Protein AF-A0A1E4Q5M7-F1 (afdb_monomer_lite)

Radius of gyration: 10.39 Å; chains: 1; bounding box: 21×25×23 Å

Structure (mmCIF, N/CA/C/O backbone):
data_AF-A0A1E4Q5M7-F1
#
_entry.id   AF-A0A1E4Q5M7-F1
#
loop_
_atom_site.group_PDB
_atom_site.id
_atom_site.type_symbol
_atom_site.label_atom_id
_atom_site.label_alt_id
_atom_site.label_comp_id
_atom_site.label_asym_id
_atom_site.label_entity_id
_atom_site.label_seq_id
_atom_site.pdbx_PDB_ins_code
_atom_site.Cartn_x
_atom_site.Cartn_y
_atom_site.Cartn_z
_atom_site.occupancy
_atom_site.B_iso_or_equiv
_atom_site.auth_seq_id
_atom_site.auth_comp_id
_atom_site.auth_asym_id
_atom_site.auth_atom_id
_atom_site.pdbx_PDB_model_num
ATOM 1 N N . MET A 1 1 ? 14.638 8.754 -6.228 1.00 60.19 1 MET A N 1
ATOM 2 C CA . MET A 1 1 ? 13.316 8.672 -5.567 1.00 60.19 1 MET A CA 1
ATOM 3 C C . MET A 1 1 ? 13.090 7.224 -5.167 1.00 60.19 1 MET A C 1
ATOM 5 O O . MET A 1 1 ? 13.225 6.361 -6.025 1.00 60.19 1 MET A O 1
ATOM 9 N N . SER A 1 2 ? 12.855 6.937 -3.887 1.00 87.50 2 SER A N 1
ATOM 10 C CA . SER A 1 2 ? 12.553 5.578 -3.414 1.00 87.50 2 SER A CA 1
ATOM 11 C C . SER A 1 2 ? 11.085 5.233 -3.689 1.00 87.50 2 SER A C 1
A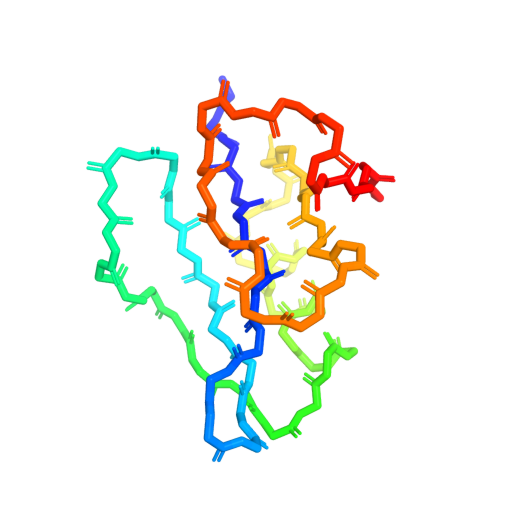TOM 13 O O . SER A 1 2 ? 10.227 6.111 -3.663 1.00 87.50 2 SER A O 1
ATOM 15 N N . SER A 1 3 ? 10.791 3.968 -3.994 1.00 95.56 3 SER A N 1
ATOM 16 C CA . SER A 1 3 ? 9.408 3.484 -4.121 1.00 95.56 3 SER A CA 1
ATOM 17 C C . SER A 1 3 ? 8.965 2.837 -2.812 1.00 95.56 3 SER A C 1
ATOM 19 O O . SER A 1 3 ? 9.758 2.132 -2.180 1.00 95.56 3 SER A O 1
ATOM 21 N N . LEU A 1 4 ? 7.713 3.070 -2.427 1.00 97.56 4 LEU A N 1
ATOM 22 C CA . LEU A 1 4 ? 7.060 2.430 -1.292 1.00 97.56 4 LEU A CA 1
ATOM 23 C C . LEU A 1 4 ? 5.902 1.568 -1.776 1.00 97.56 4 LEU A C 1
ATOM 25 O O . LEU A 1 4 ? 5.147 1.945 -2.674 1.00 97.56 4 LEU A O 1
ATOM 29 N N . PHE A 1 5 ? 5.771 0.419 -1.138 1.00 97.69 5 PHE A N 1
ATOM 30 C CA . PHE A 1 5 ? 4.818 -0.620 -1.460 1.00 97.69 5 PHE A CA 1
ATOM 31 C C . PHE A 1 5 ? 3.873 -0.797 -0.280 1.00 97.69 5 PHE A C 1
ATOM 33 O O . PHE A 1 5 ? 4.309 -0.861 0.865 1.00 97.69 5 PHE A O 1
ATOM 40 N N . ILE A 1 6 ? 2.579 -0.822 -0.571 1.00 97.38 6 ILE A N 1
ATOM 41 C CA . ILE A 1 6 ? 1.510 -0.950 0.406 1.00 97.38 6 ILE A CA 1
ATOM 42 C C . ILE A 1 6 ? 0.772 -2.246 0.116 1.00 97.38 6 ILE A C 1
ATOM 44 O O . ILE A 1 6 ? 0.106 -2.375 -0.914 1.00 97.38 6 ILE A O 1
ATOM 48 N N . ASN A 1 7 ? 0.900 -3.206 1.017 1.00 95.94 7 ASN A N 1
ATOM 49 C CA . ASN A 1 7 ? 0.303 -4.533 0.938 1.00 95.94 7 ASN A CA 1
ATOM 50 C C . ASN A 1 7 ? -0.482 -4.835 2.211 1.00 95.94 7 ASN A C 1
ATOM 52 O O . ASN A 1 7 ? -0.246 -4.263 3.272 1.00 95.94 7 ASN A O 1
ATOM 56 N N . GLU A 1 8 ? -1.449 -5.732 2.073 1.00 94.44 8 GLU A N 1
ATOM 57 C CA . GLU A 1 8 ? -2.232 -6.233 3.191 1.00 94.44 8 GLU A CA 1
ATOM 58 C C . GLU A 1 8 ? -1.626 -7.544 3.699 1.00 94.44 8 GLU A C 1
ATOM 60 O O . GLU A 1 8 ? -1.238 -8.410 2.909 1.00 94.44 8 GLU A O 1
ATOM 65 N N . HIS A 1 9 ? -1.527 -7.659 5.019 1.00 88.69 9 HIS A N 1
ATOM 66 C CA . HIS A 1 9 ? -1.077 -8.841 5.729 1.00 88.69 9 HIS A CA 1
ATOM 67 C C . HIS A 1 9 ? -1.870 -8.984 7.035 1.00 88.69 9 HIS A C 1
ATOM 69 O O . HIS A 1 9 ? -1.798 -8.124 7.918 1.00 88.69 9 HIS A O 1
ATOM 75 N N . ASN A 1 10 ? -2.610 -10.087 7.174 1.00 88.88 10 ASN A N 1
ATOM 76 C CA . ASN A 1 10 ? -3.388 -10.435 8.370 1.00 88.88 10 ASN A CA 1
ATOM 77 C C . ASN A 1 10 ? -4.334 -9.318 8.861 1.00 88.88 10 ASN A C 1
ATOM 79 O O . ASN A 1 10 ? -4.407 -9.018 10.053 1.00 88.88 10 ASN A O 1
ATOM 83 N N . GLY A 1 11 ? -5.050 -8.678 7.941 1.00 91.88 11 GLY A N 1
ATOM 84 C CA . GLY A 1 11 ? -6.003 -7.602 8.208 1.00 91.88 11 GLY A CA 1
ATOM 85 C C . GLY A 1 11 ? -5.365 -6.234 8.456 1.00 91.88 11 GLY A C 1
ATOM 86 O O . GLY A 1 11 ? -6.066 -5.304 8.853 1.00 91.88 11 GLY A O 1
ATOM 87 N N . ARG A 1 12 ? -4.052 -6.088 8.247 1.00 95.94 12 ARG A N 1
ATOM 88 C CA . ARG A 1 12 ? -3.313 -4.829 8.419 1.00 95.94 12 ARG A CA 1
ATOM 89 C C . ARG A 1 12 ? -2.592 -4.446 7.139 1.00 95.94 12 ARG A C 1
ATOM 91 O O . ARG A 1 12 ? -2.272 -5.303 6.329 1.00 95.94 12 ARG A O 1
ATOM 98 N N . TYR A 1 13 ? -2.310 -3.161 6.978 1.00 97.12 13 TYR A N 1
ATOM 99 C CA . TYR A 1 13 ? -1.616 -2.629 5.811 1.00 97.12 13 TYR A CA 1
ATOM 100 C C . TYR A 1 13 ? -0.217 -2.183 6.200 1.00 97.12 13 TYR A C 1
ATOM 102 O O . TYR A 1 13 ? -0.065 -1.331 7.077 1.00 97.12 13 TYR A O 1
ATOM 110 N N . THR A 1 14 ? 0.795 -2.749 5.559 1.00 97.44 14 THR A N 1
ATOM 111 C CA . THR A 1 14 ? 2.194 -2.383 5.763 1.00 97.44 14 THR A CA 1
ATOM 112 C C . THR A 1 14 ? 2.645 -1.385 4.706 1.00 97.44 14 THR A C 1
ATOM 114 O O . THR A 1 14 ? 2.125 -1.362 3.596 1.00 97.44 14 THR A O 1
ATOM 117 N N . VAL A 1 15 ? 3.591 -0.519 5.067 1.00 97.56 15 VAL A N 1
ATOM 118 C CA . VAL A 1 15 ? 4.320 0.341 4.128 1.00 97.56 15 VAL A CA 1
ATOM 119 C C . VAL A 1 15 ? 5.759 -0.143 4.099 1.00 97.56 15 VAL A C 1
ATOM 121 O O . VAL A 1 15 ? 6.464 -0.048 5.102 1.00 97.56 15 VAL A O 1
ATOM 124 N N . GLU A 1 16 ? 6.195 -0.664 2.962 1.00 97.19 16 GLU A N 1
ATOM 125 C CA . GLU A 1 16 ? 7.473 -1.355 2.810 1.00 97.19 16 GLU A CA 1
ATOM 126 C C . GLU A 1 16 ? 8.324 -0.713 1.699 1.00 97.19 16 GLU A C 1
ATOM 128 O O . GLU A 1 16 ? 7.795 -0.331 0.650 1.00 97.19 16 GLU A O 1
ATOM 133 N N . PRO A 1 17 ? 9.652 -0.595 1.865 1.00 96.19 17 PRO A N 1
ATOM 134 C CA . PRO A 1 17 ? 10.549 -0.179 0.791 1.00 96.19 17 PRO A CA 1
ATOM 135 C C . PRO A 1 17 ? 10.688 -1.242 -0.311 1.00 96.19 17 PRO A C 1
ATOM 137 O O . PRO A 1 17 ? 10.450 -2.430 -0.109 1.00 96.19 17 PRO A O 1
ATOM 140 N N . ALA A 1 18 ? 11.177 -0.824 -1.482 1.00 93.12 18 ALA A N 1
ATOM 141 C CA . ALA A 1 18 ? 11.354 -1.693 -2.653 1.00 93.12 18 ALA A CA 1
ATOM 142 C C . ALA A 1 18 ? 12.254 -2.931 -2.439 1.00 93.12 18 ALA A C 1
ATOM 144 O O . ALA A 1 18 ? 12.102 -3.927 -3.145 1.00 93.12 18 ALA A O 1
ATOM 145 N N . HIS A 1 19 ? 13.205 -2.867 -1.504 1.00 90.88 19 HIS A N 1
ATOM 146 C CA . HIS A 1 19 ? 14.273 -3.866 -1.350 1.00 90.88 19 HIS A CA 1
ATOM 147 C C . HIS A 1 19 ? 14.251 -4.604 -0.005 1.00 90.88 19 HIS A C 1
ATOM 149 O O . HIS A 1 19 ? 15.215 -5.285 0.330 1.00 90.88 19 HIS A O 1
ATOM 155 N N . THR A 1 20 ? 13.182 -4.464 0.779 1.00 91.25 20 THR A N 1
ATOM 156 C CA . THR A 1 20 ? 13.015 -5.176 2.052 1.00 91.25 20 THR A CA 1
ATOM 157 C C . THR A 1 20 ? 11.539 -5.375 2.354 1.00 91.25 20 THR A C 1
ATOM 159 O O . THR A 1 20 ? 10.725 -4.519 2.017 1.00 91.25 20 THR A O 1
ATOM 162 N N . ASP A 1 21 ? 11.202 -6.487 2.998 1.00 89.00 21 ASP A N 1
ATOM 163 C CA . ASP A 1 21 ? 9.853 -6.773 3.506 1.00 89.00 21 ASP A CA 1
ATOM 164 C C . ASP A 1 21 ? 9.665 -6.273 4.946 1.00 89.00 21 ASP A C 1
ATOM 166 O O . ASP A 1 21 ? 8.618 -6.470 5.552 1.00 89.00 21 ASP A O 1
ATOM 170 N N . ALA A 1 22 ? 10.673 -5.596 5.507 1.00 93.56 22 ALA A N 1
ATOM 171 C CA . ALA A 1 22 ? 10.547 -4.925 6.791 1.00 93.56 22 ALA A CA 1
ATOM 172 C C . ALA A 1 22 ? 9.645 -3.680 6.650 1.00 93.56 22 ALA A C 1
ATOM 174 O O . ALA A 1 22 ? 10.006 -2.746 5.920 1.00 93.56 22 ALA A O 1
ATOM 175 N N . PRO A 1 23 ? 8.493 -3.628 7.345 1.00 95.94 23 PRO A N 1
ATOM 176 C CA . PRO A 1 23 ? 7.599 -2.486 7.264 1.00 95.94 23 PRO A CA 1
ATOM 177 C C . PRO A 1 23 ? 8.192 -1.272 7.984 1.00 95.94 23 PRO A C 1
ATOM 179 O O . PRO A 1 23 ? 8.615 -1.358 9.135 1.00 95.94 23 PRO A O 1
ATOM 182 N N . LEU A 1 24 ? 8.154 -0.114 7.325 1.00 97.00 24 LEU A N 1
ATOM 183 C CA . LEU A 1 24 ? 8.394 1.187 7.957 1.00 97.00 24 LEU A CA 1
ATOM 184 C C . LEU A 1 24 ? 7.206 1.608 8.826 1.00 97.00 24 LEU A C 1
ATOM 186 O O . LEU A 1 24 ? 7.364 2.318 9.816 1.00 97.00 24 LEU A O 1
ATOM 190 N N . HIS A 1 25 ? 6.004 1.182 8.435 1.00 97.88 25 HIS A N 1
ATOM 191 C CA . HIS A 1 25 ? 4.766 1.498 9.128 1.00 97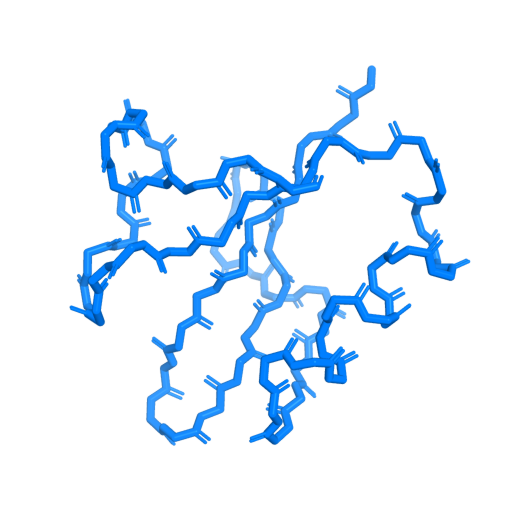.88 25 HIS A CA 1
ATOM 192 C C . HIS A 1 25 ? 3.731 0.391 8.947 1.00 97.88 25 HIS A C 1
ATOM 194 O O . HIS A 1 25 ? 3.738 -0.322 7.945 1.00 97.88 25 HIS A O 1
ATOM 200 N N . THR A 1 26 ? 2.823 0.270 9.917 1.00 98.12 26 THR A N 1
ATOM 201 C CA . THR A 1 26 ? 1.663 -0.622 9.849 1.00 98.12 26 THR A CA 1
ATOM 202 C C . THR A 1 26 ? 0.406 0.133 10.265 1.00 98.12 26 THR A C 1
ATOM 204 O O . THR A 1 26 ? 0.340 0.663 11.373 1.00 98.12 26 THR A O 1
ATOM 207 N N . ALA A 1 27 ? -0.623 0.094 9.426 1.00 98.06 27 ALA A N 1
ATOM 208 C CA . ALA A 1 27 ? -1.919 0.713 9.668 1.00 98.06 27 ALA A CA 1
ATOM 209 C C . ALA A 1 27 ? -3.057 -0.321 9.661 1.00 98.06 27 ALA A C 1
ATOM 211 O O . ALA A 1 27 ? -2.905 -1.444 9.179 1.00 98.06 27 ALA A O 1
ATOM 212 N N . SER A 1 28 ? -4.212 0.053 10.209 1.00 97.50 28 SER A N 1
ATOM 213 C CA . SER A 1 28 ? -5.434 -0.766 10.177 1.00 97.50 28 SER A CA 1
ATOM 214 C C . SER A 1 28 ? -6.199 -0.650 8.856 1.00 97.50 28 SER A C 1
ATOM 216 O O . SER A 1 28 ? -6.968 -1.542 8.515 1.00 97.50 28 SER A O 1
ATOM 218 N N . THR A 1 29 ? -5.988 0.425 8.092 1.00 97.50 29 THR A N 1
ATOM 219 C CA . THR A 1 29 ? -6.635 0.642 6.794 1.00 97.50 29 THR A CA 1
ATOM 220 C C . THR A 1 29 ? -5.614 1.016 5.729 1.00 97.50 29 THR A C 1
ATOM 222 O O . THR A 1 29 ? -4.569 1.605 6.016 1.00 97.50 29 THR A O 1
ATOM 225 N N . GLN A 1 30 ? -5.939 0.701 4.474 1.00 97.12 30 GLN A N 1
ATOM 226 C CA . GLN A 1 30 ? -5.112 1.078 3.331 1.00 97.12 30 GLN A CA 1
ATOM 227 C C . GLN A 1 30 ? -4.967 2.596 3.232 1.00 97.12 30 GLN A C 1
ATOM 229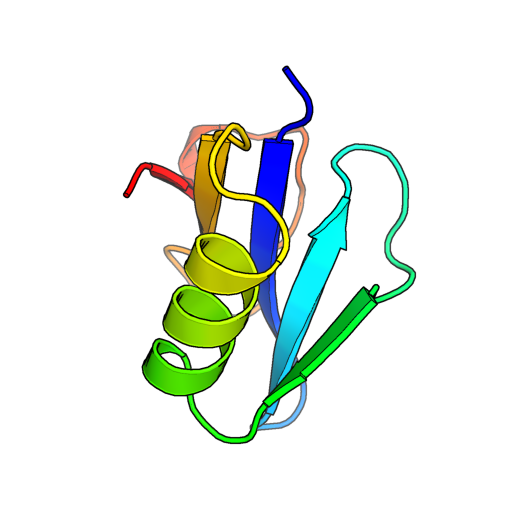 O O . GLN A 1 30 ? -3.883 3.099 2.961 1.00 97.12 30 GLN A O 1
ATOM 234 N N . GLU A 1 31 ? -6.056 3.331 3.467 1.00 97.94 31 GLU A N 1
ATOM 235 C CA . GLU A 1 31 ? -6.051 4.791 3.439 1.00 97.94 31 GLU A CA 1
ATOM 236 C C . GLU A 1 31 ? -5.079 5.367 4.469 1.00 97.94 31 GLU A C 1
ATOM 238 O O . GLU A 1 31 ? -4.265 6.215 4.118 1.00 97.94 31 GLU A O 1
ATOM 243 N N . ALA A 1 32 ? -5.087 4.858 5.703 1.00 98.44 32 ALA A N 1
ATOM 244 C CA . ALA A 1 32 ? -4.160 5.308 6.733 1.00 98.44 32 ALA A CA 1
ATOM 245 C C . ALA A 1 32 ? -2.693 5.032 6.351 1.00 98.44 32 ALA A C 1
ATOM 247 O O . ALA A 1 32 ? -1.846 5.905 6.531 1.00 98.44 32 ALA A O 1
ATOM 248 N N . ALA A 1 33 ? -2.393 3.875 5.749 1.00 98.31 33 ALA A N 1
ATOM 249 C CA . ALA A 1 33 ? -1.053 3.576 5.234 1.00 98.31 33 ALA A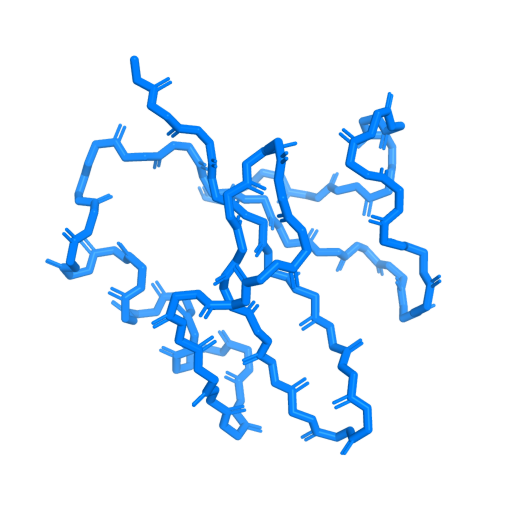 CA 1
ATOM 250 C C . ALA A 1 33 ? -0.633 4.543 4.109 1.00 98.31 33 ALA A C 1
ATOM 252 O O . ALA A 1 33 ? 0.496 5.036 4.101 1.00 98.31 33 ALA A O 1
ATOM 253 N N . ILE A 1 34 ? -1.549 4.861 3.187 1.00 98.12 34 ILE A N 1
ATOM 254 C CA . ILE A 1 34 ? -1.311 5.820 2.098 1.00 98.12 34 ILE A CA 1
ATOM 255 C C . ILE A 1 34 ? -1.054 7.220 2.657 1.00 98.12 34 ILE A C 1
ATOM 257 O O . ILE A 1 34 ? -0.096 7.872 2.245 1.00 98.12 34 ILE A O 1
ATOM 261 N N . GLN A 1 35 ? -1.894 7.688 3.581 1.00 98.25 35 GLN A N 1
ATOM 262 C CA . GLN A 1 35 ? -1.748 9.009 4.192 1.00 98.25 35 GLN A CA 1
ATOM 263 C C . GLN A 1 35 ? -0.428 9.115 4.954 1.00 98.25 35 GLN A C 1
ATOM 265 O O . GLN A 1 35 ? 0.306 10.087 4.780 1.00 98.25 35 GLN A O 1
ATOM 270 N N . TRP A 1 36 ? -0.071 8.079 5.719 1.00 98.25 36 TRP A N 1
ATOM 271 C CA . TRP A 1 36 ? 1.222 8.015 6.392 1.00 98.25 36 TRP A CA 1
ATOM 272 C C . TRP A 1 36 ? 2.384 8.100 5.392 1.00 98.25 36 TRP A C 1
ATOM 274 O O . TRP A 1 36 ? 3.302 8.895 5.591 1.00 98.25 36 TRP A O 1
ATOM 284 N N . ALA A 1 37 ? 2.330 7.346 4.289 1.00 97.94 37 ALA A N 1
ATOM 285 C CA . ALA A 1 37 ? 3.384 7.351 3.277 1.00 97.94 37 ALA A CA 1
ATOM 286 C C . ALA A 1 37 ? 3.522 8.720 2.590 1.00 97.94 37 ALA A C 1
ATOM 288 O O . ALA A 1 37 ? 4.637 9.207 2.425 1.00 97.94 37 ALA A O 1
ATOM 289 N N . LYS A 1 38 ? 2.407 9.381 2.253 1.00 97.06 38 LYS A N 1
ATOM 290 C CA . LYS A 1 38 ? 2.411 10.731 1.663 1.00 97.06 38 LYS A CA 1
ATOM 291 C C . LYS A 1 38 ? 2.973 11.785 2.618 1.00 97.06 38 LYS A C 1
ATOM 293 O O . LYS A 1 38 ? 3.730 12.645 2.181 1.00 97.06 38 LYS A O 1
ATOM 298 N N . ALA A 1 39 ? 2.629 11.707 3.904 1.00 97.88 39 ALA A N 1
ATOM 299 C CA . ALA A 1 39 ? 3.084 12.663 4.911 1.00 97.88 39 ALA A CA 1
ATOM 300 C C . ALA A 1 39 ? 4.578 12.513 5.243 1.00 97.88 39 ALA A C 1
ATOM 302 O O . ALA A 1 39 ? 5.281 13.510 5.380 1.00 97.88 39 ALA A O 1
ATOM 303 N N . ASN A 1 40 ? 5.071 11.276 5.353 1.00 97.75 40 ASN A N 1
ATOM 304 C CA . ASN A 1 40 ? 6.444 11.000 5.790 1.00 97.75 40 ASN A CA 1
ATOM 305 C C . ASN A 1 40 ? 7.434 10.864 4.624 1.00 97.75 40 ASN A C 1
ATOM 307 O O . ASN A 1 40 ? 8.631 11.086 4.795 1.00 97.75 40 ASN A O 1
ATOM 311 N N . HIS A 1 41 ? 6.949 10.518 3.428 1.00 96.44 41 HIS A N 1
ATOM 312 C CA . HIS A 1 41 ? 7.765 10.317 2.230 1.00 96.44 41 HIS A CA 1
ATOM 313 C C . HIS A 1 41 ? 7.163 11.034 1.005 1.00 96.44 41 HIS A C 1
ATOM 315 O O . HIS A 1 41 ? 6.846 10.387 0.004 1.00 96.44 41 HIS A O 1
ATOM 321 N N . PRO A 1 42 ? 7.049 12.377 1.026 1.00 93.44 42 PRO A N 1
ATOM 322 C CA . PRO A 1 42 ? 6.345 13.161 -0.001 1.00 93.44 42 PRO A CA 1
ATOM 323 C C . PRO A 1 42 ? 6.940 13.079 -1.421 1.00 93.44 42 PRO A C 1
ATOM 325 O O . PRO A 1 42 ? 6.322 13.547 -2.372 1.00 93.44 42 PRO A O 1
ATOM 328 N N . GLY A 1 43 ? 8.125 12.482 -1.590 1.00 93.31 43 GLY A N 1
ATOM 329 C CA . GLY A 1 43 ? 8.770 12.249 -2.890 1.00 93.31 43 GLY A CA 1
ATOM 330 C C . GLY A 1 43 ? 8.850 10.779 -3.315 1.00 93.31 43 GLY A C 1
ATOM 331 O O . GLY A 1 43 ? 9.532 10.471 -4.296 1.00 93.31 43 GLY A O 1
ATOM 332 N N . ALA A 1 44 ? 8.234 9.862 -2.565 1.00 95.31 44 ALA A N 1
ATOM 333 C CA . ALA A 1 44 ? 8.251 8.443 -2.895 1.00 95.31 44 ALA A CA 1
ATOM 334 C C . ALA A 1 44 ? 7.161 8.085 -3.912 1.00 95.31 44 ALA A C 1
ATOM 336 O O . ALA A 1 44 ? 6.026 8.549 -3.817 1.00 95.31 44 ALA A O 1
ATOM 337 N N . ALA A 1 45 ? 7.489 7.209 -4.863 1.00 96.19 45 ALA A N 1
ATOM 338 C CA . ALA A 1 45 ? 6.472 6.597 -5.713 1.00 96.19 45 ALA A CA 1
ATOM 339 C C . ALA A 1 45 ? 5.701 5.556 -4.892 1.00 96.19 45 ALA A C 1
ATOM 341 O O . ALA A 1 45 ? 6.318 4.672 -4.297 1.00 96.19 45 ALA A O 1
ATOM 342 N N . LEU A 1 46 ? 4.373 5.661 -4.845 1.00 97.19 46 LEU A N 1
ATOM 343 C CA . LEU A 1 46 ? 3.538 4.773 -4.042 1.00 97.19 46 LEU A CA 1
ATOM 344 C C . LEU A 1 46 ? 2.886 3.697 -4.909 1.00 97.19 46 LEU A C 1
ATOM 346 O O . LEU A 1 46 ? 2.321 3.973 -5.968 1.00 97.19 46 LEU A O 1
ATOM 350 N N . HIS A 1 47 ? 2.951 2.464 -4.424 1.00 97.75 47 HIS A N 1
ATOM 351 C CA . HIS A 1 47 ? 2.451 1.274 -5.094 1.00 97.75 47 HIS A CA 1
ATOM 352 C C . HIS A 1 47 ? 1.552 0.505 -4.136 1.00 97.75 47 HIS A C 1
ATOM 354 O O . HIS A 1 47 ? 2.010 0.033 -3.106 1.00 97.75 47 HIS A O 1
ATOM 360 N N . VAL A 1 48 ? 0.276 0.349 -4.464 1.00 97.06 48 VAL A N 1
ATOM 361 C CA . VAL A 1 48 ? -0.669 -0.446 -3.667 1.00 97.06 48 VAL A CA 1
ATOM 362 C C . VAL A 1 48 ? -0.867 -1.803 -4.327 1.00 97.06 48 VAL A C 1
ATOM 364 O O . VAL A 1 48 ? -1.039 -1.864 -5.545 1.00 97.06 48 VAL A O 1
ATOM 367 N N . ALA A 1 49 ? -0.854 -2.884 -3.551 1.00 96.19 49 ALA A N 1
ATOM 368 C CA . ALA A 1 49 ? -1.118 -4.226 -4.059 1.00 96.19 49 ALA A CA 1
ATOM 369 C C . ALA A 1 49 ? -2.520 -4.296 -4.694 1.00 96.19 49 ALA A C 1
ATOM 371 O O . ALA A 1 49 ? -3.507 -3.855 -4.105 1.00 96.19 49 ALA A O 1
ATOM 372 N N . ARG A 1 50 ? -2.623 -4.842 -5.910 1.00 93.00 50 ARG A N 1
ATOM 373 C CA . ARG A 1 50 ? -3.907 -5.021 -6.614 1.00 93.00 50 ARG A CA 1
ATOM 374 C C . ARG A 1 50 ? -4.721 -6.176 -6.052 1.00 93.00 50 ARG A C 1
ATOM 376 O O . ARG A 1 50 ? -5.946 -6.127 -6.060 1.00 93.00 50 ARG A O 1
ATOM 383 N N . VAL A 1 51 ? -4.033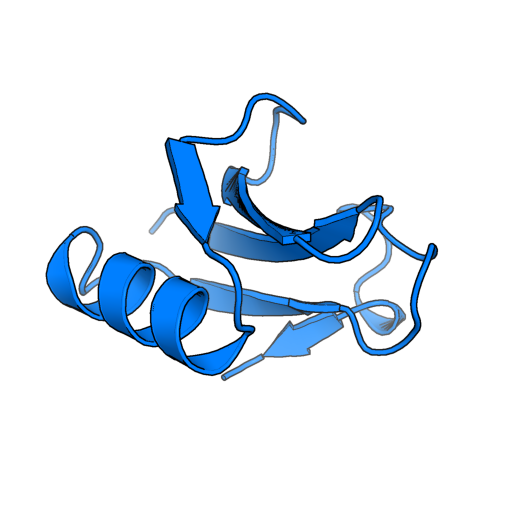 -7.223 -5.609 1.00 89.44 51 VAL A N 1
ATOM 384 C CA . VAL A 1 51 ? -4.629 -8.465 -5.122 1.00 89.44 51 VAL A CA 1
ATOM 385 C C . VAL A 1 51 ? -3.987 -8.798 -3.785 1.00 89.44 51 VAL A C 1
ATOM 387 O O . VAL A 1 51 ? -2.766 -8.701 -3.637 1.00 89.44 51 VAL A O 1
ATOM 390 N N . ARG A 1 52 ? -4.806 -9.194 -2.804 1.00 82.44 52 ARG A N 1
ATOM 391 C CA . ARG A 1 52 ? -4.300 -9.663 -1.507 1.00 82.44 52 ARG A CA 1
ATOM 392 C C . ARG A 1 52 ? -3.372 -10.857 -1.726 1.00 82.44 52 ARG A C 1
ATOM 394 O O . ARG A 1 52 ? -3.612 -11.672 -2.614 1.00 82.44 52 ARG A O 1
ATOM 401 N N . HIS A 1 53 ? -2.316 -10.942 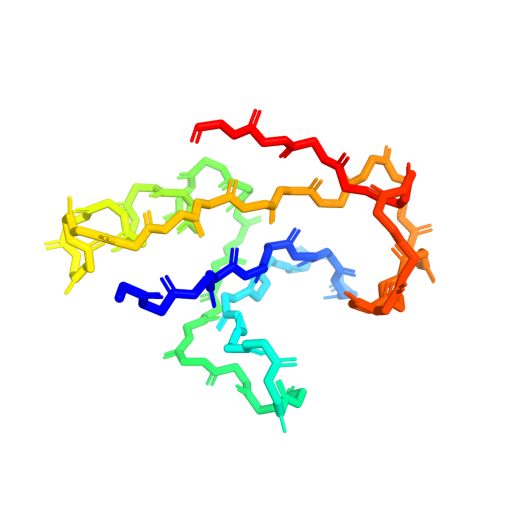-0.926 1.00 81.50 53 HIS A N 1
ATOM 402 C CA . HIS A 1 53 ? -1.294 -11.996 -0.987 1.00 81.50 53 HIS A CA 1
ATOM 403 C C . HIS A 1 53 ? -0.390 -12.005 -2.240 1.00 81.50 53 HIS A C 1
ATOM 405 O O . HIS A 1 53 ? 0.574 -12.764 -2.269 1.00 81.50 53 HIS A O 1
ATOM 411 N N . LEU A 1 54 ? -0.615 -11.146 -3.246 1.00 88.75 54 LEU A N 1
ATOM 412 C CA . LEU A 1 54 ? 0.335 -10.931 -4.346 1.00 88.75 54 LEU A CA 1
ATOM 413 C C . LEU A 1 54 ? 1.231 -9.723 -4.036 1.00 88.75 54 LEU A C 1
ATOM 415 O O . LEU A 1 54 ? 0.978 -8.612 -4.493 1.00 88.75 54 LEU A O 1
ATOM 419 N N . ASN A 1 55 ? 2.289 -9.939 -3.251 1.00 88.38 55 ASN A N 1
ATOM 420 C CA . ASN A 1 55 ? 3.195 -8.886 -2.761 1.00 88.38 55 ASN A CA 1
ATOM 421 C C . ASN A 1 55 ? 4.620 -8.960 -3.346 1.00 88.38 55 ASN A C 1
ATOM 423 O O . ASN A 1 55 ? 5.542 -8.336 -2.824 1.00 88.38 55 ASN A O 1
ATOM 427 N N . ASN A 1 56 ? 4.831 -9.695 -4.443 1.00 92.12 56 ASN A N 1
ATOM 428 C CA . ASN A 1 56 ? 6.131 -9.695 -5.113 1.00 92.12 56 ASN A CA 1
ATOM 429 C C . ASN A 1 56 ? 6.416 -8.322 -5.758 1.00 92.12 56 ASN A C 1
ATOM 431 O O . ASN A 1 56 ? 5.890 -7.995 -6.824 1.00 92.12 56 ASN A O 1
ATOM 435 N N . LYS A 1 57 ? 7.290 -7.530 -5.125 1.00 93.12 57 LYS A N 1
ATOM 436 C CA . LYS A 1 57 ? 7.706 -6.177 -5.556 1.00 93.12 57 LYS A CA 1
ATOM 437 C C . LYS A 1 57 ? 8.419 -6.147 -6.913 1.00 93.12 57 LYS A C 1
ATOM 439 O O . LYS A 1 57 ? 8.550 -5.084 -7.510 1.00 93.12 57 LYS A O 1
ATOM 444 N N . ARG A 1 58 ? 8.865 -7.304 -7.421 1.00 92.25 58 ARG A N 1
ATOM 445 C CA . ARG A 1 58 ? 9.526 -7.436 -8.731 1.00 92.25 58 ARG A CA 1
ATOM 446 C C . ARG A 1 58 ? 8.552 -7.596 -9.897 1.00 92.25 58 ARG A C 1
ATOM 448 O O . ARG A 1 58 ? 8.998 -7.543 -11.036 1.00 92.25 58 ARG A O 1
ATOM 455 N N . ILE A 1 59 ? 7.261 -7.810 -9.632 1.00 94.44 59 ILE A N 1
ATOM 456 C CA . ILE A 1 59 ? 6.233 -8.011 -10.662 1.00 94.44 59 ILE A CA 1
ATOM 457 C C . ILE A 1 59 ? 5.351 -6.757 -10.710 1.00 94.44 59 ILE A C 1
ATOM 459 O O . ILE A 1 59 ? 4.477 -6.614 -9.856 1.00 94.44 59 ILE A O 1
ATOM 463 N N . PRO A 1 60 ? 5.549 -5.835 -11.673 1.00 93.19 60 PRO A N 1
ATOM 464 C CA . PRO A 1 60 ? 4.822 -4.563 -11.722 1.00 93.19 60 PRO A CA 1
ATOM 465 C C . PRO A 1 60 ? 3.296 -4.714 -11.748 1.00 93.19 60 PRO A C 1
ATOM 467 O O . PRO A 1 60 ? 2.593 -3.915 -11.134 1.00 93.19 60 PRO A O 1
ATOM 470 N N . ASP A 1 61 ? 2.788 -5.769 -12.388 1.00 94.69 61 ASP A N 1
ATOM 471 C CA . ASP A 1 61 ? 1.351 -6.040 -12.515 1.00 94.69 61 ASP A CA 1
ATOM 472 C C . ASP A 1 61 ? 0.662 -6.355 -11.187 1.00 94.69 61 ASP A C 1
ATOM 474 O O . ASP A 1 61 ? -0.553 -6.191 -11.070 1.00 94.69 61 ASP A O 1
ATOM 478 N N . HIS A 1 62 ? 1.416 -6.737 -10.153 1.00 95.06 62 HIS A N 1
ATOM 479 C CA . HIS A 1 62 ? 0.867 -6.905 -8.808 1.00 95.06 62 HIS A CA 1
ATOM 480 C C . HIS A 1 62 ? 0.487 -5.570 -8.162 1.00 95.06 62 HIS A C 1
ATOM 482 O O . HIS A 1 62 ? -0.209 -5.554 -7.147 1.00 95.06 62 HIS A O 1
ATOM 488 N N . TRP A 1 63 ? 0.902 -4.443 -8.744 1.00 96.38 63 TRP A N 1
ATOM 489 C CA . TRP A 1 63 ? 0.839 -3.141 -8.103 1.00 96.38 63 TRP A CA 1
ATOM 490 C C . TRP A 1 63 ? 0.052 -2.122 -8.925 1.00 96.38 63 TRP A C 1
ATOM 492 O O . TRP A 1 63 ? 0.035 -2.103 -10.159 1.00 96.38 63 TRP A O 1
ATOM 502 N N . ARG A 1 64 ? -0.634 -1.232 -8.217 1.00 96.25 64 ARG A N 1
ATOM 503 C CA . ARG A 1 64 ? -1.276 -0.039 -8.759 1.00 96.25 64 ARG A CA 1
ATOM 504 C C . ARG A 1 64 ? -0.531 1.176 -8.231 1.00 96.25 64 ARG A C 1
ATOM 506 O O . ARG A 1 64 ? -0.455 1.371 -7.021 1.00 96.25 64 ARG A O 1
ATOM 513 N N . LYS A 1 65 ? 0.007 1.985 -9.140 1.00 95.62 65 LYS A N 1
ATOM 514 C CA . LYS A 1 65 ? 0.627 3.266 -8.795 1.00 95.62 65 LYS A CA 1
ATOM 515 C C . LYS A 1 65 ? -0.455 4.273 -8.387 1.00 95.62 65 LYS A C 1
ATOM 517 O O . LYS A 1 65 ? -1.508 4.301 -9.031 1.00 95.62 65 LYS A O 1
ATOM 522 N N . ILE A 1 66 ? -0.207 5.058 -7.337 1.00 93.00 66 ILE A N 1
ATOM 523 C CA . ILE A 1 66 ? -1.135 6.070 -6.791 1.00 93.00 66 ILE A CA 1
ATOM 524 C C . ILE A 1 66 ? -0.434 7.367 -6.389 1.00 93.00 66 ILE A C 1
ATOM 526 O O . ILE A 1 66 ? 0.815 7.360 -6.321 1.00 93.00 66 ILE A O 1
#

Sequence (66 aa):
MSSLFINEHNGRYTVEPAHTDAPLHTASTQEAAIQWAKANHPGAALHVARVRHLNNKRIPDHWRKI

Secondary structure (DSSP, 8-state):
--EEEEEEETTEEEEEETT----SEEESSHHHHHHHHHHH-TTSEEEEESSTT---TT-GGGEEE-

Foldseek 3Di:
DWAWEWADDPQKIFTDTLPDPDGPDIGNDSVVSVVVCCVPPVPHWYWYAPDHPLRNSVDNVRTDTD

pLDDT: mean 94.19, std 5.62, range [60.19, 98.44]